Protein AF-A0AAF0C5S5-F1 (afdb_monomer_lite)

Sequence (168 aa):
MVELYQLGQDAYRIVWRSKMTGASTTFISMAKDKYQVIRQWAQNKRLPDINIEFEQRKVAFSHFLRNVDIVKVAHDLLRKAREFCTGLFAEQENLPDIKAPDFRFGRLQSAIGRKVNIYSKISKDHLIARGYLLQLVGSQVQVHITERLDLQNPKKIQKFPTNSVFLV

Secondary structure (DSSP, 8-state):
-EEEEE-SSS-EEEEEE-TTT--EEEEEEEETTEEEEEEE--TT-----EEEEES-HHHHHHHHHHTS---S--HHHHHHHHHHHHHHHHHHTTPPP--S------TTGGGTTSEEEEE-SS-TT-EEEEEEEEEEETTEEEEEEEEESS-----SEEEEEGGGEEE-

Organism: NCBI:txid485447

Radius of gyration: 16.75 Å; chains: 1; bounding box: 42×31×49 Å

Structure (mmCIF, N/CA/C/O backbone):
data_AF-A0AAF0C5S5-F1
#
_entry.id   AF-A0AAF0C5S5-F1
#
loop_
_atom_site.group_PDB
_atom_site.id
_atom_site.type_symbol
_atom_site.label_atom_id
_atom_site.label_alt_id
_atom_site.label_comp_id
_atom_site.label_asym_id
_atom_site.label_entity_id
_atom_site.label_seq_id
_atom_site.pdbx_PDB_ins_code
_atom_site.Cartn_x
_atom_site.Cartn_y
_atom_site.Cartn_z
_atom_site.occupancy
_atom_site.B_iso_or_equiv
_atom_site.auth_seq_id
_atom_site.auth_comp_id
_atom_site.auth_asym_id
_atom_site.auth_atom_id
_atom_site.pdbx_PDB_model_num
ATOM 1 N N . MET A 1 1 ? -11.518 -8.400 2.379 1.00 84.06 1 MET A N 1
ATOM 2 C CA . MET A 1 1 ? -12.125 -8.683 3.695 1.00 84.06 1 MET A CA 1
ATOM 3 C C . MET A 1 1 ? -11.421 -7.796 4.693 1.00 84.06 1 MET A C 1
ATOM 5 O O . MET A 1 1 ? -10.201 -7.710 4.606 1.00 84.06 1 MET A O 1
ATOM 9 N N . VAL A 1 2 ? -12.183 -7.082 5.517 1.00 88.00 2 VAL A N 1
ATOM 10 C CA . VAL A 1 2 ? -11.654 -6.160 6.527 1.00 88.00 2 VAL A CA 1
ATOM 11 C C . VAL A 1 2 ? -12.023 -6.724 7.891 1.00 88.00 2 VAL A C 1
ATOM 13 O O . VAL A 1 2 ? -13.185 -7.055 8.102 1.00 88.00 2 VAL A O 1
ATOM 16 N N . GLU A 1 3 ? -11.040 -6.869 8.770 1.00 91.69 3 GLU A N 1
ATOM 17 C CA . GLU A 1 3 ? -11.186 -7.469 10.100 1.00 91.69 3 GLU A CA 1
ATOM 18 C C . GLU A 1 3 ? -10.574 -6.527 11.144 1.00 91.69 3 GLU A C 1
ATOM 20 O O . GLU A 1 3 ? -9.492 -5.979 10.916 1.00 91.69 3 GLU A O 1
ATOM 25 N N . LEU A 1 4 ? -11.252 -6.340 12.277 1.00 93.19 4 LEU A N 1
ATOM 26 C CA . LEU A 1 4 ? -10.744 -5.609 13.440 1.00 93.19 4 LEU A CA 1
ATOM 27 C C . LEU A 1 4 ? -10.336 -6.615 14.516 1.00 93.19 4 LEU A C 1
ATOM 29 O O . LEU A 1 4 ? -11.085 -7.542 14.816 1.00 93.19 4 LEU A O 1
ATOM 33 N N . TYR A 1 5 ? -9.173 -6.404 15.121 1.00 93.38 5 TYR A N 1
ATOM 34 C CA . TYR A 1 5 ? -8.722 -7.159 16.283 1.00 93.38 5 TYR A CA 1
ATOM 35 C C . TYR A 1 5 ? -8.389 -6.192 17.410 1.00 93.38 5 TYR A C 1
ATOM 37 O O . TYR A 1 5 ? -7.561 -5.298 17.221 1.00 93.38 5 TYR A O 1
ATOM 45 N N . GLN A 1 6 ? -8.992 -6.414 18.574 1.00 90.38 6 GLN A N 1
ATOM 46 C CA . GLN A 1 6 ? -8.610 -5.744 19.811 1.00 90.38 6 GLN A CA 1
ATOM 47 C C . GLN A 1 6 ? -7.419 -6.467 20.433 1.00 90.38 6 GLN A C 1
ATOM 49 O O . GLN A 1 6 ? -7.446 -7.688 20.587 1.00 90.38 6 GLN A O 1
ATOM 54 N N . LEU A 1 7 ? -6.361 -5.720 20.738 1.00 87.19 7 LEU A N 1
ATOM 55 C CA . LEU A 1 7 ? -5.117 -6.227 21.331 1.00 87.19 7 LEU A CA 1
ATOM 56 C C . LEU A 1 7 ? -4.938 -5.751 22.780 1.00 87.19 7 LEU A C 1
ATOM 58 O O . LEU A 1 7 ? -4.145 -6.321 23.522 1.00 87.19 7 LEU A O 1
ATOM 62 N N . GLY A 1 8 ? -5.677 -4.719 23.178 1.00 82.94 8 GLY A N 1
ATOM 63 C CA . GLY A 1 8 ? -5.691 -4.125 24.506 1.00 82.94 8 GLY A CA 1
ATOM 64 C C . GLY A 1 8 ? -6.660 -2.945 24.527 1.00 82.94 8 GLY A C 1
ATOM 65 O O . GLY A 1 8 ? -7.373 -2.717 23.557 1.00 82.94 8 GLY A O 1
ATOM 66 N N . GLN A 1 9 ? -6.674 -2.185 25.619 1.00 79.00 9 GLN A N 1
ATOM 67 C CA . GLN A 1 9 ? -7.611 -1.068 25.782 1.00 79.00 9 GLN A CA 1
ATOM 68 C C . GLN A 1 9 ? -7.366 0.074 24.778 1.00 79.00 9 GLN A C 1
ATOM 70 O O . GLN A 1 9 ? -8.321 0.630 24.252 1.00 79.00 9 GLN A O 1
ATOM 75 N N . ASP A 1 10 ? -6.096 0.345 24.452 1.00 80.00 10 ASP A N 1
ATOM 76 C CA . ASP A 1 10 ? -5.674 1.381 23.489 1.00 80.00 10 ASP A CA 1
ATOM 77 C C . ASP A 1 10 ? -4.926 0.798 22.274 1.00 80.00 10 ASP A C 1
ATOM 79 O O . ASP A 1 10 ? -4.312 1.523 21.483 1.00 80.00 10 ASP A O 1
ATOM 83 N N . ALA A 1 11 ? -4.936 -0.530 22.140 1.00 91.75 11 ALA A N 1
ATOM 84 C CA . ALA A 1 11 ? -4.190 -1.247 21.120 1.00 91.75 11 ALA A CA 1
ATOM 85 C C . ALA A 1 11 ? -5.134 -2.077 20.257 1.00 91.75 11 ALA A C 1
ATOM 87 O O . ALA A 1 11 ? -5.841 -2.959 20.743 1.00 91.75 11 ALA A O 1
ATOM 88 N N . TYR A 1 12 ? -5.102 -1.837 18.952 1.00 94.88 12 TYR A N 1
ATOM 89 C CA . TYR A 1 12 ? -5.944 -2.537 17.993 1.00 94.88 12 TYR A CA 1
ATOM 90 C C . TYR A 1 12 ? -5.227 -2.680 16.657 1.00 94.88 12 TYR A C 1
ATOM 92 O O . TYR A 1 12 ? -4.259 -1.978 16.353 1.00 94.88 12 TYR A O 1
ATOM 100 N N . ARG A 1 13 ? -5.720 -3.585 15.815 1.00 95.38 13 ARG A N 1
ATOM 101 C CA . ARG A 1 13 ? -5.291 -3.659 14.418 1.00 95.38 13 ARG A CA 1
ATOM 102 C C . ARG A 1 13 ? -6.462 -3.866 13.476 1.00 95.38 13 ARG A C 1
ATOM 104 O O . ARG A 1 13 ? -7.370 -4.642 13.761 1.00 95.38 13 ARG A O 1
ATOM 111 N N . ILE A 1 14 ? -6.389 -3.217 12.321 1.00 95.25 14 ILE A N 1
ATOM 112 C CA . ILE A 1 14 ? -7.314 -3.403 11.207 1.00 95.25 14 ILE A CA 1
ATOM 113 C C . ILE A 1 14 ? -6.561 -4.120 10.091 1.00 95.25 14 ILE A C 1
ATOM 115 O O . ILE A 1 14 ? -5.546 -3.630 9.596 1.00 95.25 14 ILE A O 1
ATOM 119 N N . VAL A 1 15 ? -7.055 -5.283 9.680 1.00 94.50 15 VAL A N 1
ATOM 120 C CA . VAL A 1 15 ? -6.451 -6.104 8.629 1.00 94.50 15 VAL A CA 1
ATOM 121 C C . VAL A 1 15 ? -7.318 -6.037 7.383 1.00 94.50 15 VAL A C 1
ATOM 123 O O . VAL A 1 15 ? -8.490 -6.401 7.410 1.00 94.50 15 VAL A O 1
ATOM 126 N N . TRP A 1 16 ? -6.730 -5.624 6.264 1.00 92.50 16 TRP A N 1
ATOM 127 C CA . TRP A 1 16 ? -7.344 -5.705 4.945 1.00 92.50 16 TRP A CA 1
ATOM 128 C C . TRP A 1 16 ? -6.696 -6.830 4.145 1.00 92.50 16 TRP A C 1
ATOM 130 O O . TRP A 1 16 ? -5.594 -6.684 3.612 1.00 92.50 16 TRP A O 1
ATOM 140 N N . ARG A 1 17 ? -7.405 -7.953 4.014 1.00 89.62 17 ARG A N 1
ATOM 141 C CA . ARG A 1 17 ? -6.953 -9.124 3.253 1.00 89.62 17 ARG A CA 1
ATOM 142 C C . ARG A 1 17 ? -7.632 -9.210 1.890 1.00 89.62 17 ARG A C 1
ATOM 144 O O . ARG A 1 17 ? -8.866 -9.164 1.780 1.00 89.62 17 ARG A O 1
ATOM 151 N N . SER A 1 18 ? -6.829 -9.392 0.847 1.00 83.94 18 SER A N 1
ATOM 152 C CA . SER A 1 18 ? -7.297 -9.729 -0.495 1.00 83.94 18 SER A CA 1
ATOM 153 C C . SER A 1 18 ? -7.508 -11.236 -0.593 1.00 83.94 18 SER A C 1
ATOM 155 O O . SER A 1 18 ? -6.553 -12.003 -0.517 1.00 83.94 18 SER A O 1
ATOM 157 N N . LYS A 1 19 ? -8.758 -11.683 -0.776 1.00 81.62 19 LYS A N 1
ATOM 158 C CA . LYS A 1 19 ? -9.053 -13.114 -0.986 1.00 81.62 19 LYS A 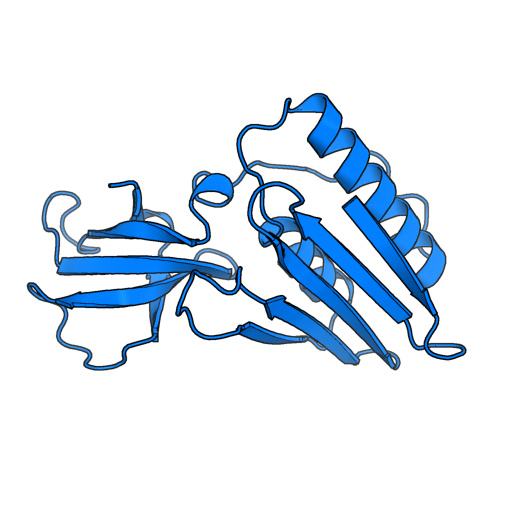CA 1
ATOM 159 C C . LYS A 1 19 ? -8.495 -13.634 -2.316 1.00 81.62 19 LYS A C 1
ATOM 161 O O . LYS A 1 19 ? -8.226 -14.819 -2.430 1.00 81.62 19 LYS A O 1
ATOM 166 N N . MET A 1 20 ? -8.321 -12.755 -3.307 1.00 78.62 20 MET A N 1
ATOM 167 C CA . MET A 1 20 ? -7.862 -13.143 -4.644 1.00 78.62 20 MET A CA 1
ATOM 168 C C . MET A 1 20 ? -6.347 -13.272 -4.738 1.00 78.62 20 MET A C 1
ATOM 170 O O . MET A 1 20 ? -5.855 -14.163 -5.418 1.00 78.62 20 MET A O 1
ATOM 174 N N . THR A 1 21 ? -5.602 -12.373 -4.090 1.00 79.62 21 THR A N 1
ATOM 175 C CA . THR A 1 21 ? -4.136 -12.427 -4.128 1.00 79.62 21 THR A CA 1
ATOM 176 C C . THR A 1 21 ? -3.557 -13.137 -2.916 1.00 79.62 21 THR A C 1
ATOM 178 O O . THR A 1 21 ? -2.440 -13.620 -3.001 1.00 79.62 21 THR A O 1
ATOM 181 N N . GLY A 1 22 ? -4.276 -13.210 -1.794 1.00 84.44 22 GLY A N 1
ATOM 182 C CA . GLY A 1 22 ? -3.739 -13.694 -0.521 1.00 84.44 22 GLY A CA 1
ATOM 183 C C . GLY A 1 22 ? -2.845 -12.677 0.196 1.00 84.44 22 GLY A C 1
ATOM 184 O O . GLY A 1 22 ? -2.382 -12.956 1.295 1.00 84.44 22 GLY A O 1
ATOM 185 N N . ALA A 1 23 ? -2.617 -11.495 -0.388 1.00 88.81 23 ALA A N 1
ATOM 186 C CA . ALA A 1 23 ? -1.884 -10.417 0.265 1.00 88.81 23 ALA A CA 1
ATOM 187 C C . ALA A 1 23 ? -2.743 -9.726 1.336 1.00 88.81 23 ALA A C 1
ATOM 189 O O . ALA A 1 23 ? -3.976 -9.657 1.229 1.00 88.81 23 ALA A O 1
ATOM 190 N N . SER A 1 24 ? -2.084 -9.150 2.338 1.00 92.00 24 SER A N 1
ATOM 191 C CA . SER A 1 24 ? -2.730 -8.329 3.360 1.00 92.00 24 SER A CA 1
ATOM 192 C C . SER A 1 24 ? -1.965 -7.045 3.630 1.00 92.00 24 SER A C 1
ATOM 194 O O . SER A 1 24 ? -0.736 -7.003 3.595 1.00 92.00 24 SER A O 1
ATOM 196 N N . THR A 1 25 ? -2.723 -6.000 3.934 1.00 93.88 25 THR A N 1
ATOM 197 C CA . THR A 1 25 ? -2.210 -4.770 4.529 1.00 93.88 25 THR A CA 1
ATOM 198 C C . THR A 1 25 ? -2.843 -4.648 5.908 1.00 93.88 25 THR A C 1
ATOM 200 O O . THR A 1 25 ? -4.047 -4.858 6.045 1.00 93.88 25 THR A O 1
ATOM 203 N N . THR A 1 26 ? -2.053 -4.321 6.921 1.00 95.69 26 THR A N 1
ATOM 204 C CA . THR A 1 26 ? -2.479 -4.239 8.317 1.00 95.69 26 THR A CA 1
ATOM 205 C C . THR A 1 26 ? -2.123 -2.868 8.860 1.00 95.69 26 THR A C 1
ATOM 207 O O . THR A 1 26 ? -0.976 -2.447 8.756 1.00 95.69 26 THR A O 1
ATOM 210 N N . PHE A 1 27 ? -3.102 -2.186 9.437 1.00 96.50 27 PHE A N 1
ATOM 211 C CA . PHE A 1 27 ? -2.910 -1.008 10.270 1.00 96.50 27 PHE A CA 1
ATOM 212 C C . PHE A 1 27 ? -2.890 -1.450 11.732 1.00 96.50 27 PHE A C 1
ATOM 214 O O . PHE A 1 27 ? -3.735 -2.249 12.128 1.00 96.50 27 PHE A O 1
ATOM 221 N N . ILE A 1 28 ? -1.956 -0.941 12.525 1.00 96.06 28 ILE A N 1
ATOM 222 C CA . ILE A 1 28 ? -1.805 -1.264 13.943 1.00 96.06 28 ILE A CA 1
ATOM 223 C C . ILE A 1 28 ? -1.698 0.045 14.721 1.00 96.06 28 ILE A C 1
ATOM 225 O O . ILE A 1 28 ? -0.872 0.890 14.382 1.00 96.06 28 ILE A O 1
ATOM 229 N N . SER A 1 29 ? -2.509 0.188 15.764 1.00 95.00 29 SER A N 1
ATOM 230 C CA . SER A 1 29 ? -2.285 1.131 16.857 1.00 95.00 29 SER A CA 1
ATOM 231 C C . SER A 1 29 ? -1.706 0.338 18.022 1.00 95.00 29 SER A C 1
ATOM 233 O O . SER A 1 29 ? -2.363 -0.570 18.530 1.00 95.00 29 SER A O 1
ATOM 235 N N . MET A 1 30 ? -0.460 0.620 18.399 1.00 89.38 30 MET A N 1
ATOM 236 C CA . MET A 1 30 ? 0.190 -0.032 19.547 1.00 89.38 30 MET A CA 1
ATOM 237 C C . MET A 1 30 ? -0.041 0.755 20.838 1.00 89.38 30 MET A C 1
ATOM 239 O O . MET A 1 30 ? -0.111 0.181 21.919 1.00 89.38 30 MET A O 1
ATOM 243 N N . ALA A 1 31 ? -0.107 2.076 20.704 1.00 87.00 31 ALA A N 1
ATOM 244 C CA . ALA A 1 31 ? -0.414 3.046 21.739 1.00 87.00 31 ALA A CA 1
ATOM 245 C C . ALA A 1 31 ? -0.752 4.374 21.047 1.00 87.00 31 ALA A C 1
ATOM 247 O O . ALA A 1 31 ? -0.570 4.520 19.832 1.00 87.00 31 ALA A O 1
ATOM 248 N N . LYS A 1 32 ? -1.158 5.374 21.831 1.00 82.75 32 LYS A N 1
ATOM 249 C CA . LYS A 1 32 ? -1.295 6.745 21.337 1.00 82.75 32 LYS A CA 1
ATOM 250 C C . LYS A 1 32 ? 0.001 7.204 20.653 1.00 82.75 32 LYS A C 1
ATOM 252 O O . LYS A 1 32 ? 1.093 6.993 21.177 1.00 82.75 32 LYS A O 1
ATOM 257 N N . ASP A 1 33 ? -0.147 7.795 19.471 1.00 87.81 33 ASP A N 1
ATOM 258 C CA . ASP A 1 33 ? 0.949 8.299 18.632 1.00 87.81 33 ASP A CA 1
ATOM 259 C C . ASP A 1 33 ? 1.977 7.230 18.199 1.00 87.81 33 ASP A C 1
ATOM 261 O O . ASP A 1 33 ? 3.089 7.550 17.784 1.00 87.81 33 ASP A O 1
ATOM 265 N N . LYS A 1 34 ? 1.611 5.940 18.257 1.00 94.06 34 LYS A N 1
ATOM 266 C CA . LYS A 1 34 ? 2.431 4.818 17.777 1.00 94.06 34 LYS A CA 1
ATOM 267 C C . LYS A 1 34 ? 1.629 3.936 16.835 1.00 94.06 34 LYS A C 1
ATOM 269 O O . LYS A 1 34 ? 1.002 2.954 17.244 1.00 94.06 34 LYS A O 1
ATOM 274 N N . TYR A 1 35 ? 1.695 4.286 15.557 1.00 95.62 35 TYR A N 1
ATOM 275 C CA . TYR A 1 35 ? 0.973 3.608 14.493 1.00 95.62 35 TYR A CA 1
ATOM 276 C C . TYR A 1 35 ? 1.927 2.894 13.548 1.00 95.62 35 TYR A C 1
ATOM 278 O O . TYR A 1 35 ? 3.007 3.388 13.236 1.00 95.62 35 TYR A O 1
ATOM 286 N N . GLN A 1 36 ? 1.507 1.743 13.042 1.00 95.88 36 GLN A N 1
ATOM 287 C CA . GLN A 1 36 ? 2.300 0.943 12.121 1.00 95.88 36 GLN A CA 1
ATOM 288 C C . GLN A 1 36 ? 1.433 0.455 10.966 1.00 95.88 36 GLN A C 1
ATOM 290 O O . GLN A 1 36 ? 0.285 0.050 11.156 1.00 95.88 36 GLN A O 1
ATOM 295 N N . VAL A 1 37 ? 1.983 0.487 9.754 1.00 95.88 37 VAL A N 1
ATOM 296 C CA . VAL A 1 37 ? 1.371 -0.131 8.580 1.00 95.88 37 VAL A CA 1
ATOM 297 C C . VAL A 1 37 ? 2.302 -1.202 8.046 1.00 95.88 37 VAL A C 1
ATOM 299 O O . VAL A 1 37 ? 3.417 -0.918 7.606 1.00 95.88 37 VAL A O 1
ATOM 302 N N . ILE A 1 38 ? 1.811 -2.436 8.063 1.00 95.12 38 ILE A N 1
ATOM 303 C CA . ILE A 1 38 ? 2.520 -3.605 7.558 1.00 95.12 38 ILE A CA 1
ATOM 304 C C . ILE A 1 38 ? 1.843 -4.072 6.277 1.00 95.12 38 ILE A C 1
ATOM 306 O O . ILE A 1 38 ? 0.617 -4.159 6.210 1.00 95.12 38 ILE A O 1
ATOM 310 N N . ARG A 1 39 ? 2.627 -4.431 5.263 1.00 92.94 39 ARG A N 1
ATOM 311 C CA . ARG A 1 39 ? 2.141 -5.218 4.129 1.00 92.94 39 ARG A CA 1
ATOM 312 C C . ARG A 1 39 ? 2.883 -6.539 4.056 1.00 92.94 39 ARG A C 1
ATOM 314 O O . ARG A 1 39 ? 4.110 -6.565 4.029 1.00 92.94 39 ARG A O 1
ATOM 321 N N . GLN A 1 40 ? 2.086 -7.591 3.919 1.00 92.25 40 GLN A N 1
ATOM 322 C CA . GLN A 1 40 ? 2.522 -8.952 3.664 1.00 92.25 40 GLN A CA 1
ATOM 323 C C . GLN A 1 40 ? 2.048 -9.367 2.277 1.00 92.25 40 GLN A C 1
ATOM 325 O O . GLN A 1 40 ? 0.873 -9.212 1.917 1.00 92.25 40 GLN A O 1
ATOM 330 N N . TRP A 1 41 ? 2.979 -9.866 1.476 1.00 90.62 41 TRP A N 1
ATOM 331 C CA . TRP A 1 41 ? 2.671 -10.343 0.138 1.00 90.62 41 TRP A CA 1
ATOM 332 C C . TRP A 1 41 ? 2.084 -11.751 0.173 1.00 90.62 41 TRP A C 1
ATOM 334 O O . TRP A 1 41 ? 2.229 -12.501 1.134 1.00 90.62 41 TRP A O 1
ATOM 344 N N . ALA A 1 42 ? 1.424 -12.116 -0.921 1.00 86.00 42 ALA A N 1
ATOM 345 C CA . ALA A 1 42 ? 1.066 -13.499 -1.185 1.00 86.00 42 ALA A CA 1
ATOM 346 C C . ALA A 1 42 ? 2.316 -14.391 -1.130 1.00 86.00 42 ALA A C 1
ATOM 348 O O . ALA A 1 42 ? 3.352 -13.995 -1.661 1.00 86.00 42 ALA A O 1
ATOM 349 N N . GLN A 1 43 ? 2.220 -15.604 -0.577 1.00 78.50 43 GLN A N 1
ATOM 350 C CA . GLN A 1 43 ? 3.374 -16.507 -0.414 1.00 78.50 43 GLN A CA 1
ATOM 351 C C . GLN A 1 43 ? 4.120 -16.801 -1.729 1.00 78.50 43 GLN A C 1
ATOM 353 O O . GLN A 1 43 ? 5.329 -17.020 -1.737 1.00 78.50 43 GLN A O 1
ATOM 358 N N . ASN A 1 44 ? 3.414 -16.775 -2.862 1.00 81.50 44 ASN A N 1
ATOM 359 C CA . ASN A 1 44 ? 4.007 -16.977 -4.184 1.00 81.50 44 ASN A CA 1
ATOM 360 C C . ASN A 1 44 ? 4.761 -15.744 -4.722 1.00 81.50 44 ASN A C 1
ATOM 362 O O . ASN A 1 44 ? 5.570 -15.871 -5.643 1.00 81.50 44 ASN A O 1
ATOM 366 N N . LYS A 1 45 ? 4.532 -14.550 -4.164 1.00 77.38 45 LYS A N 1
ATOM 367 C CA . LYS A 1 45 ? 5.265 -13.329 -4.497 1.00 77.38 45 LYS A CA 1
ATOM 368 C C . LYS A 1 45 ? 6.445 -13.186 -3.543 1.00 77.38 45 LYS A C 1
ATOM 370 O O . LYS A 1 45 ? 6.294 -12.725 -2.421 1.00 77.38 45 LYS A O 1
ATOM 375 N N . ARG A 1 46 ? 7.646 -13.521 -4.024 1.00 83.25 46 ARG A N 1
ATOM 376 C CA . ARG A 1 46 ? 8.928 -13.311 -3.323 1.00 83.25 46 ARG A CA 1
ATOM 377 C C . ARG A 1 46 ? 9.321 -11.823 -3.286 1.00 83.25 46 ARG A C 1
ATOM 379 O O . ARG A 1 46 ? 10.356 -11.434 -3.822 1.00 83.25 46 ARG A O 1
ATOM 386 N N . LEU A 1 47 ? 8.452 -10.979 -2.735 1.00 88.50 47 LEU A N 1
ATOM 387 C CA . LEU A 1 47 ? 8.669 -9.544 -2.562 1.00 88.50 47 LEU A CA 1
ATOM 388 C C . LEU A 1 47 ? 8.980 -9.240 -1.091 1.00 88.50 47 LEU A C 1
ATOM 390 O O . LEU A 1 47 ? 8.490 -9.946 -0.215 1.00 88.50 47 LEU A O 1
ATOM 394 N N . PRO A 1 48 ? 9.790 -8.206 -0.809 1.00 89.25 48 PRO A N 1
ATOM 395 C CA . PRO A 1 48 ? 10.114 -7.832 0.561 1.00 89.25 48 PRO A CA 1
ATOM 396 C C . PRO A 1 48 ? 8.878 -7.290 1.276 1.00 89.25 48 PRO A C 1
ATOM 398 O O . PRO A 1 48 ? 8.154 -6.456 0.718 1.00 89.25 48 PRO A O 1
ATOM 401 N N . ASP A 1 49 ? 8.673 -7.732 2.513 1.00 87.25 49 ASP A N 1
ATOM 402 C CA . ASP A 1 49 ? 7.643 -7.173 3.381 1.00 87.25 49 ASP A CA 1
ATOM 403 C C . ASP A 1 49 ? 7.895 -5.688 3.632 1.00 87.25 49 ASP A C 1
ATOM 405 O O . ASP A 1 49 ? 9.025 -5.189 3.601 1.00 87.25 49 ASP A O 1
ATOM 409 N N . ILE A 1 50 ? 6.803 -4.968 3.854 1.00 91.88 50 ILE A N 1
ATOM 410 C CA . ILE A 1 50 ? 6.840 -3.540 4.134 1.00 91.88 50 ILE A CA 1
ATOM 411 C C . ILE A 1 50 ? 6.392 -3.350 5.565 1.00 91.88 50 ILE A C 1
ATOM 413 O O . ILE A 1 50 ? 5.323 -3.824 5.940 1.00 91.88 50 ILE A O 1
ATOM 417 N N . ASN A 1 51 ? 7.180 -2.603 6.323 1.00 94.00 51 ASN A N 1
ATOM 418 C CA . ASN A 1 51 ? 6.813 -2.130 7.640 1.00 94.00 51 ASN A CA 1
ATOM 419 C C . ASN A 1 51 ? 7.171 -0.643 7.737 1.00 94.00 51 ASN A C 1
ATOM 421 O O . ASN A 1 51 ? 8.317 -0.271 7.475 1.00 94.00 51 ASN A O 1
ATOM 425 N N . ILE A 1 52 ? 6.184 0.204 8.029 1.00 93.81 52 ILE A N 1
ATOM 426 C CA . ILE A 1 52 ? 6.373 1.643 8.220 1.00 93.81 52 ILE A CA 1
ATOM 427 C C . ILE A 1 52 ? 5.672 2.077 9.495 1.00 93.81 52 ILE A C 1
ATOM 429 O O . ILE A 1 52 ? 4.505 1.755 9.713 1.00 93.81 52 ILE A O 1
ATOM 433 N N . GLU A 1 53 ? 6.378 2.876 10.280 1.00 95.56 53 GLU A N 1
ATOM 434 C CA . GLU A 1 53 ? 5.881 3.487 11.503 1.00 95.56 53 GLU A CA 1
ATOM 435 C C . GLU A 1 53 ? 5.491 4.948 11.268 1.00 95.56 53 GLU A C 1
ATOM 437 O O . GLU A 1 53 ? 6.039 5.641 10.406 1.00 95.56 53 GLU A O 1
ATOM 442 N N . PHE A 1 54 ? 4.507 5.401 12.034 1.00 94.81 54 PHE A N 1
ATOM 443 C CA . PHE A 1 54 ? 3.925 6.727 11.956 1.00 94.81 54 PHE A CA 1
ATOM 444 C C . PHE A 1 54 ? 3.578 7.217 13.358 1.00 94.81 54 PHE A C 1
ATOM 446 O O . PHE A 1 54 ? 3.002 6.484 14.159 1.00 94.81 54 PHE A O 1
ATOM 453 N N . GLU A 1 55 ? 3.823 8.498 13.600 1.00 93.56 55 GLU A N 1
ATOM 454 C CA . GLU A 1 55 ? 3.413 9.162 14.841 1.00 93.56 55 GLU A CA 1
ATOM 455 C C . GLU A 1 55 ? 1.978 9.702 14.748 1.00 93.56 55 GLU A C 1
ATOM 457 O O . GLU A 1 55 ? 1.272 9.825 15.739 1.00 93.56 55 GLU A O 1
ATOM 462 N N . GLN A 1 56 ? 1.498 9.996 13.534 1.00 92.06 56 GLN A N 1
ATOM 463 C CA . GLN A 1 56 ? 0.188 10.614 13.323 1.00 92.06 56 GLN A CA 1
ATOM 464 C C . GLN A 1 56 ? -0.839 9.624 12.772 1.00 92.06 56 GLN A C 1
ATOM 466 O O . GLN A 1 56 ? -0.735 9.177 11.624 1.00 92.06 56 GLN A O 1
ATOM 471 N N . ARG A 1 57 ? -1.917 9.398 13.533 1.00 91.25 57 ARG A N 1
ATOM 472 C CA . ARG A 1 57 ? -3.014 8.476 13.178 1.00 91.25 57 ARG A CA 1
ATOM 473 C C . ARG A 1 57 ? -3.600 8.687 11.787 1.00 91.25 57 ARG A C 1
ATOM 475 O O . ARG A 1 57 ? -3.757 7.743 11.021 1.00 91.25 57 ARG A O 1
ATOM 482 N N . LYS A 1 58 ? -3.882 9.942 11.418 1.00 89.88 58 LYS A N 1
ATOM 483 C CA . LYS A 1 58 ? -4.504 10.278 10.125 1.00 89.88 58 LYS A CA 1
ATOM 484 C C . LYS A 1 58 ? -3.569 9.978 8.955 1.00 89.88 58 LYS A C 1
ATOM 486 O O . LYS A 1 58 ? -4.017 9.500 7.915 1.00 89.88 58 LYS A O 1
ATOM 491 N N . VAL A 1 59 ? -2.274 10.241 9.129 1.00 90.81 59 VAL A N 1
ATOM 492 C CA . VAL A 1 59 ? -1.253 9.973 8.108 1.00 90.81 59 VAL A CA 1
ATOM 493 C C . VAL A 1 59 ? -1.077 8.467 7.935 1.00 90.81 59 VAL A C 1
ATOM 495 O O . VAL A 1 59 ? -1.108 7.982 6.804 1.00 90.81 59 VAL A O 1
ATOM 498 N N . ALA A 1 60 ? -0.980 7.733 9.044 1.00 93.44 60 ALA A N 1
ATOM 499 C CA . ALA A 1 60 ? -0.877 6.279 9.064 1.00 93.44 60 ALA A CA 1
ATOM 500 C C . ALA A 1 60 ? -2.086 5.611 8.391 1.00 93.44 60 ALA A C 1
ATOM 502 O O . ALA A 1 60 ? -1.931 4.790 7.486 1.00 93.44 60 ALA A O 1
ATOM 503 N N . PHE A 1 61 ? -3.300 6.020 8.766 1.00 92.25 61 PHE A N 1
ATOM 504 C CA . PHE A 1 61 ? -4.532 5.454 8.225 1.00 92.25 61 PHE A CA 1
ATOM 505 C C . PHE A 1 61 ? -4.731 5.798 6.740 1.00 92.25 61 PHE A C 1
ATOM 507 O O . PHE A 1 61 ? -5.100 4.941 5.935 1.00 92.25 61 PHE A O 1
ATOM 514 N N . SER A 1 62 ? -4.395 7.025 6.330 1.00 90.00 62 SER A N 1
ATOM 515 C CA . SER A 1 62 ? -4.385 7.410 4.913 1.00 90.00 62 SER A CA 1
ATOM 516 C C . SER A 1 62 ? -3.371 6.588 4.114 1.00 90.00 62 SER A C 1
ATOM 518 O O . SER A 1 62 ? -3.683 6.085 3.031 1.00 90.00 62 SER A O 1
ATOM 520 N N . HIS A 1 63 ? -2.167 6.383 4.656 1.00 91.69 63 HIS A N 1
ATOM 521 C CA . HIS A 1 63 ? -1.162 5.525 4.038 1.00 91.69 63 HIS A CA 1
ATOM 522 C C . HIS A 1 63 ? -1.668 4.085 3.888 1.00 91.69 63 HIS A C 1
ATOM 524 O O . HIS A 1 63 ? -1.547 3.516 2.802 1.00 91.69 63 HIS A O 1
ATOM 530 N N . PHE A 1 64 ? -2.283 3.530 4.933 1.00 93.25 64 PHE A N 1
ATOM 531 C CA . PHE A 1 64 ? -2.922 2.219 4.910 1.00 93.25 64 PHE A CA 1
ATOM 532 C C . PHE A 1 64 ? -3.962 2.115 3.784 1.00 93.25 64 PHE A C 1
ATOM 534 O O . PHE A 1 64 ? -3.811 1.268 2.906 1.00 93.25 64 PHE A O 1
ATOM 541 N N . LEU A 1 65 ? -4.943 3.025 3.714 1.00 90.06 65 LEU A N 1
ATOM 542 C CA . LEU A 1 65 ? -6.000 3.003 2.689 1.00 90.06 65 LEU A CA 1
ATOM 543 C C . LEU A 1 65 ? -5.477 3.179 1.255 1.00 90.06 65 LEU A C 1
ATOM 545 O O . LEU A 1 65 ? -6.046 2.631 0.307 1.00 90.06 65 LEU A O 1
ATOM 549 N N . ARG A 1 66 ? -4.389 3.931 1.061 1.00 88.44 66 ARG A N 1
ATOM 550 C CA . ARG A 1 66 ? -3.729 4.081 -0.253 1.00 88.44 66 ARG A CA 1
ATOM 551 C C . ARG A 1 66 ? -2.912 2.852 -0.640 1.00 88.44 66 ARG A C 1
ATOM 553 O O . ARG A 1 66 ? -2.612 2.666 -1.816 1.00 88.44 66 ARG A O 1
ATOM 560 N N . ASN A 1 67 ? -2.597 2.004 0.330 1.00 89.62 67 ASN A N 1
ATOM 561 C CA . ASN A 1 67 ? -1.825 0.786 0.172 1.00 89.62 67 ASN A CA 1
ATOM 562 C C . ASN A 1 67 ? -2.632 -0.461 0.523 1.00 89.62 67 ASN A C 1
ATOM 564 O O . ASN A 1 67 ? -2.041 -1.470 0.877 1.00 89.62 67 ASN A O 1
ATOM 568 N N . VAL A 1 68 ? -3.957 -0.461 0.390 1.00 87.31 68 VAL A N 1
ATOM 569 C CA . VAL A 1 68 ? -4.715 -1.720 0.324 1.00 87.31 68 VAL A CA 1
ATOM 570 C C . VAL A 1 68 ? -4.712 -2.251 -1.104 1.00 87.31 68 VAL A C 1
ATOM 572 O O . VAL A 1 68 ? -4.650 -1.477 -2.063 1.00 87.31 68 VAL A O 1
ATOM 575 N N . ASP A 1 69 ? -4.732 -3.574 -1.237 1.00 74.69 69 ASP A N 1
ATOM 576 C CA . ASP A 1 69 ? -4.814 -4.234 -2.538 1.00 74.69 69 ASP A CA 1
ATOM 577 C C . ASP A 1 69 ? -6.209 -4.041 -3.155 1.00 74.69 69 ASP A C 1
ATOM 579 O O . ASP A 1 69 ? -7.232 -4.254 -2.498 1.00 74.69 69 ASP A O 1
ATOM 583 N N . ILE A 1 70 ? -6.240 -3.625 -4.422 1.00 69.94 70 ILE A N 1
ATOM 584 C CA . ILE A 1 70 ? -7.460 -3.376 -5.195 1.00 69.94 70 ILE A CA 1
ATOM 585 C C . ILE A 1 70 ? -7.293 -4.070 -6.536 1.00 69.94 70 ILE A C 1
ATOM 587 O O . ILE A 1 70 ? -6.790 -3.498 -7.505 1.00 69.94 70 ILE A O 1
ATOM 591 N N . VAL A 1 71 ? -7.721 -5.324 -6.600 1.00 66.19 71 VAL A N 1
ATOM 592 C CA . VAL A 1 71 ? -7.729 -6.086 -7.847 1.00 66.19 71 VAL A CA 1
ATOM 593 C C . VAL A 1 71 ? -9.161 -6.164 -8.348 1.00 66.19 71 VAL A C 1
ATOM 595 O O . VAL A 1 71 ? -9.988 -6.751 -7.670 1.00 66.19 71 VAL A O 1
ATOM 598 N N . LYS A 1 72 ? -9.443 -5.589 -9.525 1.00 63.81 72 LYS A N 1
ATOM 599 C CA . LYS A 1 72 ? -10.654 -5.837 -10.342 1.00 63.81 72 LYS A CA 1
ATOM 600 C C . LYS A 1 72 ? -11.977 -5.971 -9.551 1.00 63.81 72 LYS A C 1
ATOM 602 O O . LYS A 1 72 ? -12.774 -6.858 -9.836 1.00 63.81 72 LYS A O 1
ATOM 607 N N . VAL A 1 73 ? -12.212 -5.110 -8.560 1.00 68.19 73 VAL A N 1
ATOM 608 C CA . VAL A 1 73 ? -13.483 -5.052 -7.816 1.00 68.19 73 VAL A CA 1
ATOM 609 C C . VAL A 1 73 ? -14.295 -3.866 -8.330 1.00 68.19 73 VAL A C 1
ATOM 611 O O . VAL A 1 73 ? -13.720 -2.815 -8.614 1.00 68.19 73 VAL A O 1
ATOM 614 N N . ALA A 1 74 ? -15.619 -4.014 -8.429 1.00 77.25 74 ALA A N 1
ATOM 615 C CA . ALA A 1 74 ? -16.517 -2.903 -8.732 1.00 77.25 74 ALA A CA 1
ATOM 616 C C . ALA A 1 74 ? -16.282 -1.724 -7.768 1.00 77.25 74 ALA A C 1
ATOM 618 O O . ALA A 1 74 ? -16.133 -1.924 -6.557 1.00 77.25 74 ALA A O 1
ATOM 619 N N . HIS A 1 75 ? -16.268 -0.498 -8.300 1.00 77.00 75 HIS A N 1
ATOM 620 C CA . HIS A 1 75 ? -15.968 0.710 -7.526 1.00 77.00 75 HIS A CA 1
ATOM 621 C C . HIS A 1 75 ? -16.865 0.864 -6.288 1.00 77.00 75 HIS A C 1
ATOM 623 O O . HIS A 1 75 ? -16.362 1.220 -5.224 1.00 77.00 75 HIS A O 1
ATOM 629 N N . ASP A 1 76 ? -18.153 0.520 -6.386 1.00 80.88 76 ASP A N 1
ATOM 630 C CA . ASP A 1 76 ? -19.096 0.6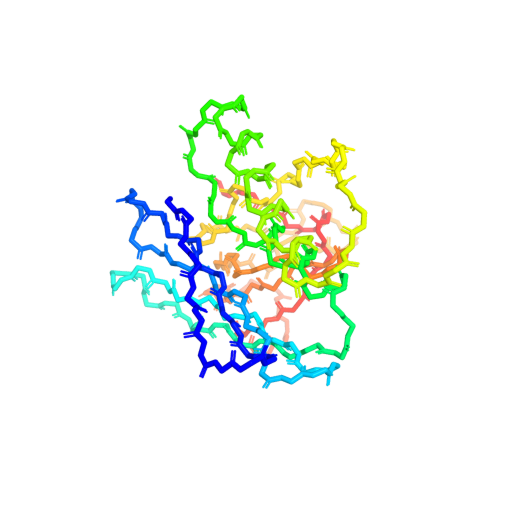09 -5.265 1.00 80.88 76 ASP A CA 1
ATOM 631 C C . ASP A 1 76 ? -18.763 -0.339 -4.111 1.00 80.88 76 ASP A C 1
ATOM 633 O O . ASP A 1 76 ? -18.846 0.049 -2.947 1.00 80.88 76 ASP A O 1
ATOM 637 N N . LEU A 1 77 ? -18.359 -1.576 -4.412 1.00 80.56 77 LEU A N 1
ATOM 638 C CA . LEU A 1 77 ? -17.967 -2.547 -3.387 1.00 80.56 77 LEU A CA 1
ATOM 639 C C . LEU A 1 77 ? -16.707 -2.091 -2.658 1.00 80.56 77 LEU A C 1
ATOM 641 O O . LEU A 1 77 ? -16.600 -2.231 -1.441 1.00 80.56 77 LEU A O 1
ATOM 645 N N . LEU A 1 78 ? -15.760 -1.516 -3.396 1.00 79.75 78 LEU A N 1
ATOM 646 C CA . LEU A 1 78 ? -14.569 -0.959 -2.786 1.00 79.75 78 LEU A CA 1
ATOM 647 C C . LEU A 1 78 ? -14.884 0.276 -1.938 1.00 79.75 78 LEU A C 1
ATOM 649 O O . LEU A 1 78 ? -14.332 0.396 -0.846 1.00 79.75 78 LEU A O 1
ATOM 653 N N . ARG A 1 79 ? -15.762 1.171 -2.410 1.00 81.75 79 ARG A N 1
ATOM 654 C CA . ARG A 1 79 ? -16.225 2.320 -1.623 1.00 81.75 79 ARG A CA 1
ATOM 655 C C . ARG A 1 79 ? -16.818 1.841 -0.299 1.00 81.75 79 ARG A C 1
ATOM 657 O O . ARG A 1 79 ? -16.313 2.241 0.743 1.00 81.75 79 ARG A O 1
ATOM 664 N N . LYS A 1 80 ? -17.760 0.891 -0.336 1.00 84.94 80 LYS A N 1
ATOM 665 C CA . LYS A 1 80 ? -18.367 0.289 0.866 1.00 84.94 80 LYS A CA 1
ATOM 666 C C . LYS A 1 80 ? -17.331 -0.327 1.807 1.00 84.94 80 LYS A C 1
ATOM 668 O O . LYS A 1 80 ? -17.388 -0.1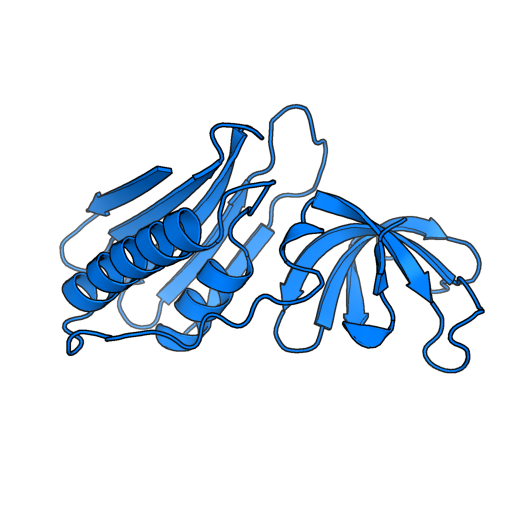16 3.012 1.00 84.94 80 LYS A O 1
ATOM 673 N N . ALA A 1 81 ? -16.354 -1.066 1.276 1.00 84.81 81 ALA A N 1
ATOM 674 C CA . ALA A 1 81 ? -15.298 -1.663 2.095 1.00 84.81 81 ALA A CA 1
ATOM 675 C C . ALA A 1 81 ? -14.415 -0.603 2.777 1.00 84.81 81 ALA A C 1
ATOM 677 O O . ALA A 1 81 ? -14.008 -0.782 3.924 1.00 84.81 81 ALA A O 1
ATOM 678 N N . ARG A 1 82 ? -14.122 0.507 2.088 1.00 85.94 82 ARG A N 1
ATOM 679 C CA . ARG A 1 82 ? -13.353 1.614 2.665 1.00 85.94 82 ARG A CA 1
ATOM 680 C C . ARG A 1 82 ? -14.164 2.427 3.666 1.00 85.94 82 ARG A C 1
ATOM 682 O O . ARG A 1 82 ? -13.595 2.829 4.673 1.00 85.94 82 ARG A O 1
ATOM 689 N N . GLU A 1 83 ? -15.447 2.657 3.411 1.00 87.75 83 GLU A N 1
ATOM 690 C CA . GLU A 1 83 ? -16.375 3.287 4.360 1.00 87.75 83 GLU A CA 1
ATOM 691 C C . GLU A 1 83 ? -16.452 2.463 5.641 1.00 87.75 83 GLU A C 1
ATOM 693 O O . GLU A 1 83 ? -16.157 2.984 6.710 1.00 87.75 83 GLU A O 1
ATOM 698 N N . PHE A 1 84 ? -16.703 1.156 5.523 1.00 88.75 84 PHE A N 1
ATOM 699 C CA . PHE A 1 84 ? -16.696 0.232 6.656 1.00 88.75 84 PHE A CA 1
ATOM 700 C C . PHE A 1 84 ? -15.376 0.293 7.436 1.00 88.75 84 PHE A C 1
ATOM 702 O O . PHE A 1 84 ? -15.366 0.480 8.647 1.00 88.75 84 PHE A O 1
ATOM 709 N N . CYS A 1 85 ? -14.244 0.210 6.733 1.00 89.81 85 CYS A N 1
ATOM 710 C CA . CYS A 1 85 ? -12.927 0.291 7.356 1.00 89.81 85 CYS A CA 1
ATOM 711 C C . CYS A 1 85 ? -12.668 1.639 8.051 1.00 89.81 85 CYS A C 1
ATOM 713 O O . CYS A 1 85 ? -11.983 1.689 9.070 1.00 89.81 85 CYS A O 1
ATOM 715 N N . THR A 1 86 ? -13.176 2.729 7.478 1.00 90.12 86 THR A N 1
ATOM 716 C CA . THR A 1 86 ? -13.041 4.080 8.031 1.00 90.12 86 THR A CA 1
ATOM 717 C C . THR A 1 86 ? -13.924 4.256 9.260 1.00 90.12 86 THR A C 1
ATOM 719 O O . THR A 1 86 ? -13.474 4.873 10.218 1.00 90.12 86 THR A O 1
ATOM 722 N N . GLY A 1 87 ? -15.125 3.672 9.264 1.00 89.56 87 GLY A N 1
ATOM 723 C CA . GLY A 1 87 ? -16.002 3.616 10.433 1.00 89.56 87 GLY A CA 1
ATOM 724 C C . GLY A 1 87 ? -15.333 2.901 11.603 1.00 89.56 87 GLY A C 1
ATOM 725 O O . GLY A 1 87 ? -15.250 3.471 12.684 1.00 89.56 87 GLY A O 1
ATOM 726 N N . LEU A 1 88 ? -14.739 1.724 11.357 1.00 90.06 88 LEU A N 1
ATOM 727 C CA . LEU A 1 88 ? -13.975 0.999 12.381 1.00 90.06 88 LEU A CA 1
ATOM 728 C C . LEU A 1 88 ? -12.851 1.863 12.968 1.00 90.06 88 LEU A C 1
ATOM 730 O O . LEU A 1 88 ? -12.698 1.939 14.179 1.00 90.06 88 LEU A O 1
ATOM 734 N N . PHE A 1 89 ? -12.072 2.537 12.120 1.00 90.88 89 PHE A N 1
ATOM 735 C CA . PHE A 1 89 ? -11.018 3.441 12.584 1.00 90.88 89 PHE A CA 1
ATOM 736 C C . PHE A 1 89 ? -11.575 4.623 13.387 1.00 90.88 89 PHE A C 1
ATOM 738 O O . PHE A 1 89 ? -11.034 4.949 14.437 1.00 90.88 89 PHE A O 1
ATOM 745 N N . ALA A 1 90 ? -12.645 5.263 12.911 1.00 90.31 90 ALA A N 1
ATOM 746 C CA . ALA A 1 90 ? -13.236 6.414 13.581 1.00 90.31 90 ALA A CA 1
ATOM 747 C C . ALA A 1 90 ? -13.772 6.051 14.971 1.00 90.31 90 ALA A C 1
ATOM 749 O O . ALA A 1 90 ? -13.522 6.787 15.921 1.00 90.31 90 ALA A O 1
ATOM 750 N N . GLU A 1 91 ? -14.427 4.896 15.095 1.00 90.56 91 GLU A N 1
ATOM 751 C CA . GLU A 1 91 ? -14.915 4.365 16.367 1.00 90.56 91 GLU A CA 1
ATOM 752 C C . GLU A 1 91 ? -13.764 4.117 17.350 1.00 90.56 91 GLU A C 1
ATOM 754 O O . GLU A 1 91 ? -13.799 4.615 18.471 1.00 90.56 91 GLU A O 1
ATOM 759 N N . GLN A 1 92 ? -12.699 3.432 16.914 1.00 90.38 92 GLN A N 1
ATOM 760 C CA . GLN A 1 92 ? -11.541 3.154 17.777 1.00 90.38 92 GLN A CA 1
ATOM 761 C C . GLN A 1 92 ? -10.785 4.415 18.204 1.00 90.38 92 GLN A C 1
ATOM 763 O O . GLN A 1 92 ? -10.207 4.473 19.284 1.00 90.38 92 GLN A O 1
ATOM 768 N N . GLU A 1 93 ? -10.787 5.442 17.363 1.00 89.31 93 GLU A N 1
ATOM 769 C CA . GLU A 1 93 ? -10.064 6.689 17.604 1.00 89.31 93 GLU A CA 1
ATOM 770 C C . GLU A 1 93 ? -10.923 7.787 18.250 1.00 89.31 93 GLU A C 1
ATOM 772 O O . GLU A 1 93 ? -10.445 8.924 18.390 1.00 89.31 93 GLU A O 1
ATOM 777 N N . ASN A 1 94 ? -12.172 7.467 18.621 1.00 88.62 94 ASN A N 1
ATOM 778 C CA . ASN A 1 94 ? -13.184 8.403 19.120 1.00 88.62 94 ASN A CA 1
ATOM 779 C C . ASN A 1 94 ? -13.313 9.653 18.230 1.00 88.62 94 ASN A C 1
ATOM 781 O O . ASN A 1 94 ? -13.318 10.796 18.695 1.00 88.62 94 ASN A O 1
ATOM 785 N N . LEU A 1 95 ? -13.344 9.436 16.916 1.00 87.31 95 LEU A N 1
ATOM 786 C CA . LEU A 1 95 ? -13.497 10.479 15.910 1.00 87.31 95 LEU A CA 1
ATOM 787 C C . LEU A 1 95 ? -14.969 10.630 15.511 1.00 87.31 95 LEU A C 1
ATOM 789 O O . LEU A 1 95 ? -15.707 9.646 15.496 1.00 87.31 95 LEU A O 1
ATOM 793 N N . PRO A 1 96 ? -15.400 11.844 15.121 1.00 84.31 96 PRO A N 1
ATOM 794 C CA . PRO A 1 96 ? -16.699 12.013 14.491 1.00 84.31 96 PRO A CA 1
ATOM 795 C C . PRO A 1 96 ? -16.783 11.175 13.213 1.00 84.31 96 PRO A C 1
ATOM 797 O O . PRO A 1 96 ? -15.780 10.963 12.525 1.00 84.31 96 PRO A O 1
ATOM 800 N N . ASP A 1 97 ? -18.000 10.743 12.897 1.00 73.94 97 ASP A N 1
ATOM 801 C CA . ASP A 1 97 ? -18.285 9.882 11.757 1.00 73.94 97 ASP A CA 1
ATOM 802 C C . ASP A 1 97 ? -17.756 10.499 10.449 1.00 73.94 97 ASP A C 1
ATOM 804 O O . ASP A 1 97 ? -18.138 11.605 10.046 1.00 73.94 97 ASP A O 1
ATOM 808 N N . ILE A 1 98 ? -16.823 9.803 9.796 1.00 73.00 98 ILE A N 1
ATOM 809 C CA . ILE A 1 98 ? -16.129 10.307 8.608 1.00 73.00 98 ILE A CA 1
ATOM 810 C C . ILE A 1 98 ? -16.979 9.963 7.384 1.00 73.00 98 ILE A C 1
ATOM 812 O O . ILE A 1 98 ? -16.771 8.951 6.711 1.00 73.00 98 ILE A O 1
ATOM 816 N N . LYS A 1 99 ? -17.953 10.825 7.087 1.00 56.22 99 LYS A N 1
ATOM 817 C CA . LYS A 1 99 ? -18.823 10.669 5.917 1.00 56.22 99 LYS A CA 1
ATOM 818 C C . LYS A 1 99 ? -18.050 10.996 4.637 1.00 56.22 99 LYS A C 1
ATOM 820 O O . LYS A 1 99 ? -17.530 12.096 4.489 1.00 56.22 99 LYS A O 1
ATOM 825 N N . ALA A 1 100 ? -17.996 10.033 3.716 1.00 54.84 100 ALA A N 1
ATOM 826 C CA . ALA A 1 100 ? -17.402 10.154 2.381 1.00 54.84 100 ALA A CA 1
ATOM 827 C C . ALA A 1 100 ? -15.929 10.626 2.349 1.00 54.84 100 ALA A C 1
ATOM 829 O O . ALA A 1 100 ? -15.637 11.720 1.860 1.00 54.84 100 ALA A O 1
ATOM 830 N N . PRO A 1 101 ? -14.963 9.807 2.809 1.00 59.25 101 PRO A N 1
ATOM 831 C CA . PRO A 1 101 ? -13.553 10.114 2.588 1.00 59.25 101 PRO A CA 1
ATOM 832 C C . PRO A 1 101 ? -13.292 10.307 1.088 1.00 59.25 101 PRO A C 1
ATOM 834 O O . PRO A 1 101 ? -13.800 9.535 0.273 1.00 59.25 101 PRO A O 1
ATOM 837 N N . ASP A 1 102 ? -12.503 11.319 0.711 1.00 56.97 102 ASP A N 1
ATOM 838 C CA . ASP A 1 102 ? -12.122 11.556 -0.687 1.00 56.97 102 ASP A CA 1
ATOM 839 C C . ASP A 1 102 ? -11.279 10.372 -1.193 1.00 56.97 102 ASP A C 1
ATOM 841 O O . ASP A 1 102 ? -10.053 10.307 -1.060 1.00 56.97 102 ASP A O 1
ATOM 845 N N . PHE A 1 103 ? -11.968 9.369 -1.730 1.00 61.56 103 PHE A N 1
ATOM 846 C CA . PHE A 1 103 ? -11.389 8.126 -2.204 1.00 61.56 103 PHE A CA 1
ATOM 847 C C . PHE A 1 103 ? -10.862 8.293 -3.627 1.00 61.56 103 PHE A C 1
ATOM 849 O O . PHE A 1 103 ? -11.246 7.549 -4.530 1.00 61.56 103 PHE A O 1
ATOM 856 N N . ARG A 1 104 ? -9.940 9.236 -3.850 1.00 62.53 104 ARG A N 1
ATOM 857 C CA . ARG A 1 104 ? -9.271 9.320 -5.153 1.00 62.53 104 ARG A CA 1
ATOM 858 C C . ARG A 1 104 ? -8.477 8.050 -5.392 1.00 62.53 104 ARG A C 1
ATOM 860 O O . ARG A 1 104 ? -7.566 7.697 -4.639 1.00 62.53 104 ARG A O 1
ATOM 867 N N . PHE A 1 105 ? -8.819 7.367 -6.472 1.00 66.12 105 PHE A N 1
ATOM 868 C CA . PHE A 1 105 ? -8.049 6.245 -6.966 1.00 66.12 105 PHE A CA 1
ATOM 869 C C . PHE A 1 105 ? -6.728 6.767 -7.511 1.00 66.12 105 PHE A C 1
ATOM 871 O O . PHE A 1 105 ? -6.670 7.401 -8.562 1.00 66.12 105 PHE A O 1
ATOM 878 N N . GLY A 1 106 ? -5.642 6.506 -6.784 1.00 70.69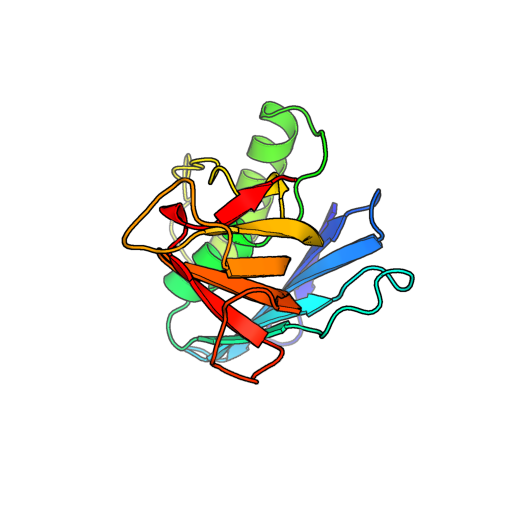 106 GLY A N 1
ATOM 879 C CA . GLY A 1 106 ? -4.316 6.725 -7.337 1.00 70.69 106 GLY A CA 1
ATOM 880 C C . GLY A 1 106 ? -4.130 5.800 -8.536 1.00 70.69 106 GLY A C 1
ATOM 881 O O . GLY A 1 106 ? -4.321 4.593 -8.403 1.00 70.69 106 GLY A O 1
ATOM 882 N N . ARG A 1 107 ? -3.707 6.344 -9.684 1.00 82.38 107 ARG A N 1
ATOM 883 C CA . ARG A 1 107 ? -3.418 5.589 -10.923 1.00 82.38 107 ARG A CA 1
ATOM 884 C C . ARG A 1 107 ? -2.611 4.305 -10.685 1.00 82.38 107 ARG A C 1
ATOM 886 O O . ARG A 1 107 ? -2.804 3.313 -11.372 1.00 82.38 107 ARG A O 1
ATOM 893 N N . LEU A 1 108 ? -1.704 4.333 -9.708 1.00 86.62 108 LEU A N 1
ATOM 894 C CA . LEU A 1 108 ? -0.798 3.233 -9.381 1.00 86.62 108 LEU A CA 1
ATOM 895 C C . LEU A 1 108 ? -1.279 2.346 -8.223 1.00 86.62 108 LEU A C 1
ATOM 897 O O . LEU A 1 108 ? -0.603 1.382 -7.883 1.00 86.62 108 LEU A O 1
ATOM 901 N N . GLN A 1 109 ? -2.432 2.618 -7.610 1.00 85.94 109 GLN A N 1
ATOM 902 C CA . GLN A 1 109 ? -2.903 1.818 -6.479 1.00 85.94 109 GLN A CA 1
ATOM 903 C C . GLN A 1 109 ? -3.241 0.380 -6.897 1.00 85.94 109 GLN A C 1
ATOM 905 O O . GLN A 1 109 ? -2.839 -0.568 -6.233 1.00 85.94 109 GLN A O 1
ATOM 910 N N . SER A 1 110 ? -3.888 0.203 -8.050 1.00 83.81 110 SER A N 1
ATOM 911 C CA . SER A 1 110 ? -4.139 -1.118 -8.649 1.00 83.81 110 SER A CA 1
ATOM 912 C C . SER A 1 110 ? -2.884 -1.755 -9.268 1.00 83.81 110 SER A C 1
ATOM 914 O O . SER A 1 110 ? -2.909 -2.911 -9.696 1.00 83.81 110 SER A O 1
ATOM 916 N N . ALA A 1 111 ? -1.780 -1.004 -9.348 1.00 87.75 111 ALA A N 1
ATOM 917 C CA . ALA A 1 111 ? -0.491 -1.479 -9.839 1.00 87.75 111 ALA A CA 1
ATOM 918 C C . ALA A 1 111 ? 0.375 -2.092 -8.730 1.00 87.75 111 ALA A C 1
ATOM 920 O O . ALA A 1 111 ? 1.441 -2.637 -9.012 1.00 87.75 111 ALA A O 1
ATOM 921 N N . ILE A 1 112 ? -0.046 -1.995 -7.469 1.00 90.12 112 ILE A N 1
ATOM 922 C CA . ILE A 1 112 ? 0.728 -2.507 -6.345 1.00 90.12 112 ILE A CA 1
ATOM 923 C C . ILE A 1 112 ? 0.947 -4.022 -6.491 1.00 90.12 112 ILE A C 1
ATOM 925 O O . ILE A 1 112 ? 0.050 -4.794 -6.820 1.00 90.12 112 ILE A O 1
ATOM 929 N N . GLY A 1 113 ? 2.185 -4.453 -6.269 1.00 89.62 113 GLY A N 1
ATOM 930 C CA . GLY A 1 113 ? 2.644 -5.822 -6.459 1.00 89.62 113 GLY A CA 1
ATOM 931 C C . GLY A 1 113 ? 2.766 -6.246 -7.924 1.00 89.62 113 GLY A C 1
ATOM 932 O O . GLY A 1 113 ? 2.971 -7.437 -8.172 1.00 89.62 113 GLY A O 1
ATOM 933 N N . ARG A 1 114 ? 2.604 -5.338 -8.895 1.00 90.94 114 ARG A N 1
ATOM 934 C CA . ARG A 1 114 ? 2.768 -5.609 -10.333 1.00 90.94 114 ARG A CA 1
ATOM 935 C C . ARG A 1 114 ? 4.082 -5.029 -10.849 1.00 90.94 114 ARG A C 1
ATOM 937 O O . ARG A 1 114 ? 4.673 -4.146 -10.225 1.00 90.94 114 ARG A O 1
ATOM 944 N N . LYS A 1 115 ? 4.528 -5.553 -11.995 1.00 94.19 115 LYS A N 1
ATOM 945 C CA . LYS A 1 115 ? 5.676 -5.012 -12.721 1.00 94.19 115 LYS A CA 1
ATOM 946 C C . LYS A 1 115 ? 5.365 -3.601 -13.215 1.00 94.19 115 LYS A C 1
ATOM 948 O O . LYS A 1 115 ? 4.259 -3.335 -13.687 1.00 94.19 115 LYS A O 1
ATOM 953 N N . VAL A 1 116 ? 6.356 -2.730 -13.107 1.00 95.56 116 VAL A N 1
ATOM 954 C CA . VAL A 1 116 ? 6.312 -1.344 -13.553 1.00 95.56 116 VAL A CA 1
ATOM 955 C C . VAL A 1 116 ? 7.612 -0.966 -14.255 1.00 95.56 116 VAL A C 1
ATOM 957 O O . VAL A 1 116 ? 8.697 -1.431 -13.892 1.00 95.56 116 VAL A O 1
ATOM 960 N N . ASN A 1 117 ? 7.473 -0.088 -15.237 1.00 96.62 117 ASN A N 1
ATOM 961 C CA . ASN A 1 117 ? 8.546 0.625 -15.904 1.00 96.62 117 ASN A CA 1
ATOM 962 C C . ASN A 1 117 ? 8.832 1.935 -15.163 1.00 96.62 117 ASN A C 1
ATOM 964 O O . ASN A 1 117 ? 7.907 2.624 -14.721 1.00 96.62 117 ASN A O 1
ATOM 968 N N . ILE A 1 118 ? 10.111 2.277 -15.035 1.00 96.56 118 ILE A N 1
ATOM 969 C CA . ILE A 1 118 ? 10.583 3.518 -14.425 1.00 96.56 118 ILE A CA 1
ATOM 970 C C . ILE A 1 118 ? 11.296 4.323 -15.504 1.00 96.56 118 ILE A C 1
ATOM 972 O O . ILE A 1 118 ? 12.285 3.858 -16.067 1.00 96.56 118 ILE A O 1
ATOM 976 N N . TYR A 1 119 ? 10.813 5.532 -15.753 1.00 95.69 119 TYR A N 1
ATOM 977 C CA . TYR A 1 119 ? 11.363 6.450 -16.741 1.00 95.69 119 TYR A CA 1
ATOM 978 C C . TYR A 1 119 ? 12.172 7.561 -16.074 1.00 95.69 119 TYR A C 1
ATOM 980 O O . TYR A 1 119 ? 11.984 7.877 -14.894 1.00 95.69 119 TYR A O 1
ATOM 988 N N . SER A 1 120 ? 13.088 8.152 -16.835 1.00 91.19 120 SER A N 1
ATOM 989 C CA . SER A 1 120 ? 13.851 9.318 -16.410 1.00 91.19 120 SER A CA 1
ATOM 990 C C . SER A 1 120 ? 12.921 10.485 -16.070 1.00 91.19 120 SER A C 1
ATOM 992 O O . SER A 1 120 ? 11.852 10.662 -16.650 1.00 91.19 120 SER A O 1
ATOM 994 N N . LYS A 1 121 ? 13.346 11.333 -15.129 1.00 85.00 121 LYS A N 1
ATOM 995 C CA . LYS A 1 121 ? 12.637 12.592 -14.848 1.00 85.00 121 LYS A CA 1
ATOM 996 C C . LYS A 1 121 ? 12.765 13.594 -15.999 1.00 85.00 121 LYS A C 1
ATOM 998 O O . LYS A 1 121 ? 11.920 14.472 -16.117 1.00 85.00 121 LYS A O 1
ATOM 1003 N N . ILE A 1 122 ? 13.833 13.474 -16.789 1.00 84.25 122 ILE A N 1
ATOM 1004 C CA . ILE A 1 122 ? 14.196 14.418 -17.853 1.00 84.25 122 ILE A CA 1
ATOM 1005 C C . ILE A 1 122 ? 13.469 14.060 -19.155 1.00 84.25 122 ILE A C 1
ATOM 1007 O O . ILE A 1 122 ? 13.009 14.946 -19.864 1.00 84.25 122 ILE A O 1
ATOM 1011 N N . SER A 1 123 ? 13.319 12.763 -19.444 1.00 83.69 123 SER A N 1
ATOM 1012 C CA . SER A 1 123 ? 12.626 12.267 -20.634 1.00 83.69 123 SER A CA 1
ATOM 1013 C C . SER A 1 123 ? 11.637 11.168 -20.265 1.00 83.69 123 SER A C 1
ATOM 1015 O O . SER A 1 123 ? 12.010 10.166 -19.652 1.00 83.69 123 SER A O 1
ATOM 1017 N N . LYS A 1 124 ? 10.380 11.351 -20.683 1.00 78.44 124 LYS A N 1
ATOM 1018 C CA . LYS A 1 124 ? 9.296 10.380 -20.481 1.00 78.44 124 LYS A CA 1
ATOM 1019 C C . LYS A 1 124 ? 9.456 9.114 -21.319 1.00 78.44 124 LYS A C 1
ATOM 1021 O O . LYS A 1 124 ? 8.824 8.121 -20.985 1.00 78.44 124 LYS A O 1
ATOM 1026 N N . ASP A 1 125 ? 10.308 9.141 -22.339 1.00 86.62 125 ASP A N 1
ATOM 1027 C CA . ASP A 1 125 ? 10.544 8.004 -23.233 1.00 86.62 125 ASP A CA 1
ATOM 1028 C C . ASP A 1 125 ? 11.805 7.221 -22.846 1.00 86.62 125 ASP A C 1
ATOM 1030 O O . ASP A 1 125 ? 12.004 6.086 -23.274 1.00 86.62 125 ASP A O 1
ATOM 1034 N N . HIS A 1 126 ? 12.645 7.788 -21.974 1.00 93.38 126 HIS A N 1
ATOM 1035 C CA . HIS A 1 126 ? 13.861 7.130 -21.519 1.00 93.38 126 HIS A CA 1
ATOM 1036 C C . HIS A 1 126 ? 13.574 6.201 -20.330 1.00 93.38 126 HIS A C 1
ATOM 1038 O O . HIS A 1 126 ? 13.483 6.643 -19.183 1.00 93.38 126 HIS A O 1
ATOM 1044 N N . LEU A 1 127 ? 13.440 4.903 -20.606 1.00 95.06 127 LEU A N 1
ATOM 1045 C CA . LEU A 1 127 ? 13.305 3.848 -19.600 1.00 95.06 127 LEU A CA 1
ATOM 1046 C C . LEU A 1 127 ? 14.643 3.602 -18.881 1.00 95.06 127 LEU A C 1
ATOM 1048 O O . LEU A 1 127 ? 15.604 3.167 -19.504 1.00 95.06 127 LEU A O 1
ATOM 1052 N N . ILE A 1 128 ? 14.686 3.806 -17.563 1.00 96.31 128 ILE A N 1
ATOM 1053 C CA . ILE A 1 128 ? 15.919 3.683 -16.764 1.00 96.31 128 ILE A CA 1
ATOM 1054 C C . ILE A 1 128 ? 15.979 2.394 -15.930 1.00 96.31 128 ILE A C 1
ATOM 1056 O O . ILE A 1 128 ? 17.067 1.917 -15.597 1.00 96.31 128 ILE A O 1
ATOM 1060 N N . ALA A 1 129 ? 14.829 1.808 -15.578 1.00 97.19 129 ALA A N 1
ATOM 1061 C CA . ALA A 1 129 ? 14.754 0.562 -14.812 1.00 97.19 129 ALA A CA 1
ATOM 1062 C C . ALA A 1 129 ? 13.374 -0.108 -14.905 1.00 97.19 129 ALA A C 1
ATOM 1064 O O . ALA A 1 129 ? 12.372 0.529 -15.240 1.00 97.19 129 ALA A O 1
ATOM 1065 N N . ARG A 1 130 ? 13.311 -1.388 -14.518 1.00 97.44 130 ARG A N 1
ATOM 1066 C CA . ARG A 1 130 ? 12.059 -2.120 -14.268 1.00 97.44 130 ARG A CA 1
ATOM 1067 C C . ARG A 1 130 ? 12.053 -2.727 -12.870 1.00 97.44 130 ARG A C 1
ATOM 1069 O O . ARG A 1 130 ? 13.098 -3.060 -12.302 1.00 97.44 130 ARG A O 1
ATOM 1076 N N . GLY A 1 131 ? 10.864 -2.893 -12.306 1.00 96.19 131 GLY A N 1
ATOM 1077 C CA . GLY A 1 131 ? 10.714 -3.483 -10.981 1.00 96.19 131 GLY A CA 1
ATOM 1078 C C . GLY A 1 131 ? 9.276 -3.792 -10.605 1.00 96.19 131 GLY A C 1
ATOM 1079 O O . GLY A 1 131 ? 8.371 -3.657 -11.420 1.00 96.19 131 GLY A O 1
ATOM 1080 N N . TYR A 1 132 ? 9.060 -4.195 -9.357 1.00 95.19 132 TYR A N 1
ATOM 1081 C CA . TYR A 1 132 ? 7.730 -4.405 -8.786 1.00 95.19 132 TYR A CA 1
ATOM 1082 C C . TYR A 1 132 ? 7.340 -3.242 -7.883 1.00 95.19 132 TYR A C 1
ATOM 1084 O O . TYR A 1 132 ? 8.082 -2.892 -6.962 1.00 95.19 132 TYR A O 1
ATOM 1092 N N . LEU A 1 133 ? 6.166 -2.655 -8.119 1.00 94.50 133 LEU A N 1
ATOM 1093 C CA . LEU A 1 133 ? 5.642 -1.589 -7.270 1.00 94.50 133 LEU A CA 1
ATOM 1094 C C . LEU A 1 133 ? 5.305 -2.146 -5.882 1.00 94.50 133 LEU A C 1
ATOM 1096 O O . LEU A 1 133 ? 4.455 -3.021 -5.760 1.00 94.50 133 LEU A O 1
ATOM 1100 N N . LEU A 1 134 ? 5.941 -1.631 -4.833 1.00 94.00 134 LEU A N 1
ATOM 1101 C CA . LEU A 1 134 ? 5.734 -2.101 -3.463 1.00 94.00 134 LEU A CA 1
ATOM 1102 C C . LEU A 1 134 ? 4.627 -1.319 -2.751 1.00 94.00 134 LEU A C 1
ATOM 1104 O O . LEU A 1 134 ? 3.739 -1.904 -2.130 1.00 94.00 134 LEU A O 1
ATOM 1108 N N . GLN A 1 135 ? 4.675 0.011 -2.842 1.00 93.31 135 GLN A N 1
ATOM 1109 C CA . GLN A 1 135 ? 3.748 0.895 -2.137 1.00 93.31 135 GLN A CA 1
ATOM 1110 C C . GLN A 1 135 ? 3.756 2.326 -2.678 1.00 93.31 135 GLN A C 1
ATOM 1112 O O . GLN A 1 135 ? 4.712 2.766 -3.324 1.00 93.31 135 GLN A O 1
ATOM 1117 N N . LEU A 1 136 ? 2.698 3.064 -2.355 1.00 92.12 136 LEU A N 1
ATOM 1118 C CA . LEU A 1 136 ? 2.556 4.501 -2.559 1.00 92.12 136 LEU A CA 1
ATOM 1119 C C . LEU A 1 136 ? 2.944 5.241 -1.270 1.00 92.12 136 LEU A C 1
ATOM 1121 O O . LEU A 1 136 ? 2.410 4.955 -0.200 1.00 92.12 136 LEU A O 1
ATOM 1125 N N . VAL A 1 137 ? 3.841 6.222 -1.368 1.00 90.38 137 VAL A N 1
ATOM 1126 C CA . VAL A 1 137 ? 4.329 7.022 -0.232 1.00 90.38 137 VA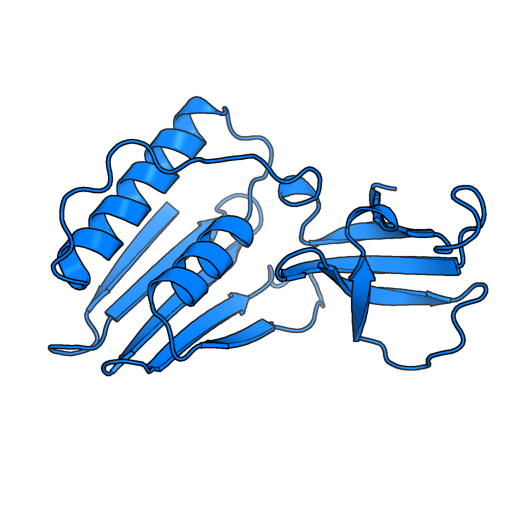L A CA 1
ATOM 1127 C C . VAL A 1 137 ? 4.240 8.503 -0.602 1.00 90.38 137 VAL A C 1
ATOM 1129 O O . VAL A 1 137 ? 5.113 9.043 -1.279 1.00 90.38 137 VAL A O 1
ATOM 1132 N N . GLY A 1 138 ? 3.163 9.173 -0.186 1.00 85.56 138 GLY A N 1
ATOM 1133 C CA . GLY A 1 138 ? 2.933 10.580 -0.530 1.00 85.56 138 GLY A CA 1
ATOM 1134 C C . GLY A 1 138 ? 2.751 10.783 -2.040 1.00 85.56 138 GLY A C 1
ATOM 1135 O O . GLY A 1 138 ? 1.792 10.266 -2.616 1.00 85.56 138 GLY A O 1
ATOM 1136 N N . SER A 1 139 ? 3.654 11.551 -2.659 1.00 88.38 139 SER A N 1
ATOM 1137 C CA . SER A 1 139 ? 3.747 11.792 -4.112 1.00 88.38 139 SER A CA 1
ATOM 1138 C C . SER A 1 139 ? 4.731 10.854 -4.828 1.00 88.38 139 SER A C 1
ATOM 1140 O O . SER A 1 139 ? 4.926 10.950 -6.046 1.00 88.38 139 SER A O 1
ATOM 1142 N N . GLN A 1 140 ? 5.346 9.937 -4.081 1.00 93.50 140 GLN A N 1
ATOM 1143 C CA . GLN A 1 140 ? 6.322 8.970 -4.557 1.00 93.50 140 GLN A CA 1
ATOM 1144 C C . GLN A 1 140 ? 5.771 7.547 -4.475 1.00 93.50 140 GLN A C 1
ATOM 1146 O O . GLN A 1 140 ? 4.752 7.262 -3.843 1.00 93.50 140 GLN A O 1
ATOM 1151 N N . VAL A 1 141 ? 6.486 6.634 -5.110 1.00 94.19 141 VAL A N 1
ATOM 1152 C CA . VAL A 1 141 ? 6.274 5.200 -5.025 1.00 94.19 141 VAL A CA 1
ATOM 1153 C C . VAL A 1 141 ? 7.563 4.509 -4.646 1.00 94.19 141 VAL A C 1
ATOM 1155 O O . VAL A 1 141 ? 8.638 4.947 -5.045 1.00 94.19 141 VAL A O 1
ATOM 1158 N N . GLN A 1 142 ? 7.462 3.422 -3.895 1.00 95.94 142 GLN A N 1
ATOM 1159 C CA . GLN A 1 142 ? 8.595 2.552 -3.622 1.00 95.94 142 GLN A CA 1
ATOM 1160 C C . GLN A 1 142 ? 8.541 1.344 -4.557 1.00 95.94 142 GLN A C 1
ATOM 1162 O O . GLN A 1 142 ? 7.494 0.711 -4.689 1.00 95.94 142 GLN A O 1
ATOM 1167 N N . VAL A 1 143 ? 9.659 1.020 -5.200 1.00 96.56 143 VAL A N 1
ATOM 1168 C CA . VAL A 1 143 ? 9.764 -0.062 -6.186 1.00 96.56 143 VAL A CA 1
ATOM 1169 C C . VAL A 1 143 ? 10.913 -0.991 -5.808 1.00 96.56 143 VAL A C 1
ATOM 1171 O O . VAL A 1 143 ? 11.984 -0.528 -5.411 1.00 96.56 143 VAL A O 1
ATOM 1174 N N . HIS A 1 144 ? 10.691 -2.298 -5.948 1.00 96.31 144 HIS A N 1
ATOM 1175 C CA . HIS A 1 144 ? 11.738 -3.314 -5.910 1.00 96.31 144 HIS A CA 1
ATOM 1176 C C . HIS A 1 144 ? 12.313 -3.512 -7.316 1.00 96.31 144 HIS A C 1
ATOM 1178 O O . HIS A 1 144 ? 11.650 -4.080 -8.182 1.00 96.31 144 HIS A O 1
ATOM 1184 N N . ILE A 1 145 ? 13.527 -3.028 -7.547 1.00 97.12 145 ILE A N 1
ATOM 1185 C CA . ILE A 1 145 ? 14.220 -3.033 -8.834 1.00 97.12 145 ILE A CA 1
ATOM 1186 C C . ILE A 1 145 ? 14.683 -4.441 -9.186 1.00 97.12 145 ILE A C 1
ATOM 1188 O O . ILE A 1 145 ? 15.469 -5.049 -8.456 1.00 97.12 145 ILE A O 1
ATOM 1192 N N . THR A 1 146 ? 14.230 -4.922 -10.341 1.00 95.62 146 THR A N 1
ATOM 1193 C CA . THR A 1 146 ? 14.594 -6.230 -10.896 1.00 95.62 146 THR A CA 1
ATOM 1194 C C . THR A 1 146 ? 15.511 -6.119 -12.104 1.00 95.62 146 THR A C 1
ATOM 1196 O O . THR A 1 146 ? 16.261 -7.048 -12.370 1.00 95.62 146 THR A O 1
ATOM 1199 N N . GLU A 1 147 ? 15.479 -4.993 -12.816 1.00 96.12 147 GLU A N 1
ATOM 1200 C CA . GLU A 1 147 ? 16.282 -4.754 -14.015 1.00 96.12 147 GLU A CA 1
ATOM 1201 C C . GLU A 1 147 ? 16.753 -3.298 -14.033 1.00 96.12 147 GLU A C 1
ATOM 1203 O O . GLU A 1 147 ? 15.965 -2.386 -13.759 1.00 96.12 147 GLU A O 1
ATOM 1208 N N . ARG A 1 148 ? 18.037 -3.080 -14.330 1.00 96.38 148 ARG A N 1
ATOM 1209 C CA . ARG A 1 148 ? 18.660 -1.753 -14.422 1.00 96.38 148 ARG A CA 1
ATOM 1210 C C . ARG A 1 148 ? 19.153 -1.554 -15.844 1.00 96.38 148 ARG A C 1
ATOM 1212 O O . ARG A 1 148 ? 19.888 -2.401 -16.337 1.00 96.38 148 ARG A O 1
ATOM 1219 N N . LEU A 1 149 ? 18.735 -0.453 -16.458 1.00 94.31 149 LEU A N 1
ATOM 1220 C CA . LEU A 1 149 ? 19.169 -0.060 -17.797 1.00 94.31 149 LEU A CA 1
ATOM 1221 C C . LEU A 1 149 ? 20.131 1.124 -17.693 1.00 94.31 149 LEU A C 1
ATOM 1223 O O . LEU A 1 149 ? 21.264 1.028 -18.139 1.00 94.31 149 LEU A O 1
ATOM 1227 N N . ASP A 1 150 ? 19.700 2.183 -17.003 1.00 92.94 150 ASP A N 1
ATOM 1228 C CA . ASP A 1 150 ? 20.495 3.397 -16.750 1.00 92.94 150 ASP A CA 1
ATOM 1229 C C . ASP A 1 150 ? 20.305 3.921 -15.307 1.00 92.94 150 ASP A C 1
ATOM 1231 O O . ASP A 1 150 ? 20.492 5.089 -14.967 1.00 92.94 150 ASP A O 1
ATOM 1235 N N . LEU A 1 151 ? 19.869 3.042 -14.399 1.00 92.75 151 LEU A N 1
ATOM 1236 C CA . LEU A 1 151 ? 19.724 3.380 -12.987 1.00 92.75 151 LEU A CA 1
ATOM 1237 C C . LEU A 1 151 ? 21.033 3.118 -12.237 1.00 92.75 151 LEU A C 1
ATOM 1239 O O . LEU A 1 151 ? 21.335 1.980 -11.880 1.00 92.75 151 LEU A O 1
ATOM 1243 N N . GLN A 1 152 ? 21.749 4.196 -11.926 1.00 90.56 152 GLN A N 1
ATOM 1244 C CA . GLN A 1 152 ? 23.066 4.147 -11.278 1.00 90.56 152 GLN A CA 1
ATOM 1245 C C . GLN A 1 152 ? 23.022 3.676 -9.815 1.00 90.56 152 GLN A C 1
ATOM 1247 O O . GLN A 1 152 ? 23.943 3.032 -9.320 1.00 90.56 152 GLN A O 1
ATOM 1252 N N . ASN A 1 153 ? 21.941 3.975 -9.089 1.00 92.31 153 ASN A N 1
ATOM 1253 C CA . ASN A 1 153 ? 21.836 3.598 -7.681 1.00 92.31 153 ASN A CA 1
ATOM 1254 C C . ASN A 1 153 ? 21.662 2.067 -7.533 1.00 92.31 153 ASN A C 1
ATOM 1256 O O . ASN A 1 153 ? 20.676 1.509 -8.033 1.00 92.31 153 ASN A O 1
ATOM 1260 N N . PRO A 1 154 ? 22.550 1.372 -6.795 1.00 92.56 154 PRO A N 1
ATOM 1261 C CA . PRO A 1 154 ? 22.523 -0.085 -6.699 1.00 92.56 154 PRO A CA 1
ATOM 1262 C C . PRO A 1 154 ? 21.417 -0.620 -5.779 1.00 92.56 154 PRO A C 1
ATOM 1264 O O . PRO A 1 154 ? 21.088 -1.806 -5.853 1.00 92.56 154 PRO A O 1
ATOM 1267 N N . LYS A 1 155 ? 20.790 0.211 -4.931 1.00 94.81 155 LYS A N 1
ATOM 1268 C CA . LYS A 1 155 ? 19.778 -0.247 -3.960 1.00 94.81 155 LYS A CA 1
ATOM 1269 C C . LYS A 1 155 ? 18.648 -1.015 -4.653 1.00 94.81 155 LYS A C 1
ATOM 1271 O O . LYS A 1 155 ? 18.096 -0.565 -5.652 1.00 94.81 155 LYS A O 1
ATOM 1276 N N . LYS A 1 156 ? 18.276 -2.185 -4.124 1.00 94.00 156 LYS A N 1
ATOM 1277 C CA . LYS A 1 156 ? 17.158 -2.975 -4.678 1.00 94.00 156 LYS A CA 1
ATOM 1278 C C . LYS A 1 156 ? 15.807 -2.315 -4.441 1.00 94.00 156 LYS A C 1
ATOM 1280 O O . LYS A 1 156 ? 14.913 -2.482 -5.253 1.00 94.00 156 LYS A O 1
ATOM 1285 N N . ILE A 1 157 ? 15.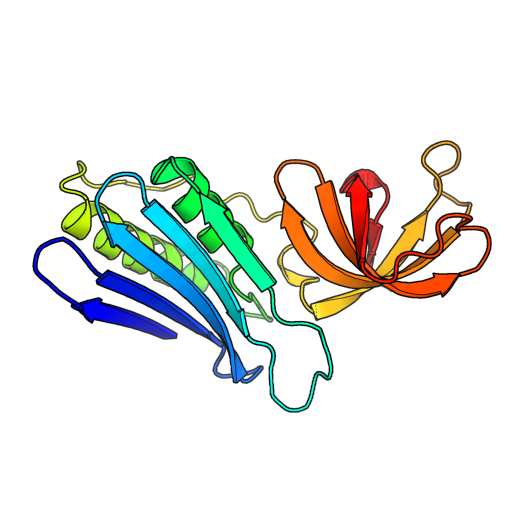649 -1.571 -3.353 1.00 95.56 157 ILE A N 1
ATOM 1286 C CA . ILE A 1 157 ? 14.405 -0.874 -3.031 1.00 95.56 157 ILE A CA 1
ATOM 1287 C C . ILE A 1 157 ? 14.668 0.624 -3.100 1.00 95.56 157 ILE A C 1
ATOM 1289 O O . ILE A 1 157 ? 15.544 1.132 -2.399 1.00 95.56 157 ILE A O 1
ATOM 1293 N N . GLN A 1 158 ? 13.926 1.327 -3.953 1.00 95.31 158 GLN A N 1
ATOM 1294 C CA . GLN A 1 158 ? 14.126 2.755 -4.202 1.00 95.31 158 GLN A CA 1
ATOM 1295 C C . GLN A 1 158 ? 12.798 3.496 -4.347 1.00 95.31 158 GLN A C 1
ATOM 1297 O O . GLN A 1 158 ? 11.771 2.892 -4.660 1.00 95.31 158 GLN A O 1
ATOM 1302 N N . LYS A 1 159 ? 12.826 4.809 -4.093 1.00 95.44 159 LYS A N 1
ATOM 1303 C CA . LYS A 1 159 ? 11.671 5.697 -4.244 1.00 95.44 159 LYS A CA 1
ATOM 1304 C C . LYS A 1 159 ? 11.760 6.470 -5.557 1.00 95.44 159 LYS A C 1
ATOM 1306 O O . LYS A 1 159 ? 12.805 7.034 -5.865 1.00 95.44 159 LYS A O 1
ATOM 1311 N N . PHE A 1 160 ? 10.646 6.554 -6.274 1.00 94.81 160 PHE A N 1
ATOM 1312 C CA . PHE A 1 160 ? 10.515 7.310 -7.519 1.00 94.81 160 PHE A CA 1
ATOM 1313 C C . PHE A 1 160 ? 9.276 8.203 -7.471 1.00 94.81 160 PHE A C 1
ATOM 1315 O O . PHE A 1 160 ? 8.301 7.850 -6.808 1.00 94.81 160 PHE A O 1
ATOM 1322 N N . PRO A 1 161 ? 9.268 9.354 -8.157 1.00 93.50 161 PRO A N 1
ATOM 1323 C CA . PRO A 1 161 ? 8.045 10.118 -8.368 1.00 93.50 161 PRO A CA 1
ATOM 1324 C C . PRO A 1 161 ? 6.934 9.275 -9.011 1.00 93.50 161 PRO A C 1
ATOM 1326 O O . PRO A 1 161 ? 7.171 8.480 -9.915 1.00 93.50 161 PRO A O 1
ATOM 1329 N N . THR A 1 162 ? 5.689 9.470 -8.579 1.00 92.00 162 THR A N 1
ATOM 1330 C CA . THR A 1 162 ? 4.527 8.755 -9.149 1.00 92.00 162 THR A CA 1
ATOM 1331 C C . THR A 1 162 ? 4.335 8.992 -10.651 1.00 92.00 162 THR A C 1
ATOM 1333 O O . THR A 1 162 ? 3.783 8.133 -11.336 1.00 92.00 162 THR A O 1
ATOM 1336 N N . ASN A 1 163 ? 4.773 10.135 -11.180 1.00 90.88 163 ASN A N 1
ATOM 1337 C CA . ASN A 1 163 ? 4.675 10.486 -12.600 1.00 90.88 163 ASN A CA 1
ATOM 1338 C C . ASN A 1 163 ? 5.770 9.855 -13.476 1.00 90.88 163 ASN A C 1
ATOM 1340 O O . ASN A 1 163 ? 5.646 9.916 -14.693 1.00 90.88 163 ASN A O 1
ATOM 1344 N N . SER A 1 164 ? 6.802 9.243 -12.888 1.00 92.56 164 SER A N 1
ATOM 1345 C CA . SER A 1 164 ? 7.880 8.571 -13.625 1.00 92.56 164 SER A CA 1
ATOM 1346 C C . SER A 1 164 ? 7.724 7.048 -13.655 1.00 92.56 164 SER A C 1
ATOM 1348 O O . SER A 1 164 ? 8.611 6.350 -14.137 1.00 92.56 164 SER A O 1
ATOM 1350 N N . VAL A 1 165 ? 6.628 6.513 -13.106 1.00 93.50 165 VAL A N 1
ATOM 1351 C CA . VAL A 1 165 ? 6.389 5.068 -12.989 1.00 93.50 165 VAL A CA 1
ATOM 1352 C C . VAL A 1 165 ? 5.099 4.686 -13.700 1.00 93.50 165 VAL A C 1
ATOM 1354 O O . VAL A 1 165 ? 4.048 5.292 -13.478 1.00 93.50 165 VAL A O 1
ATOM 1357 N N . PHE A 1 166 ? 5.167 3.672 -14.557 1.00 92.25 166 PHE A N 1
ATOM 1358 C CA . PHE A 1 166 ? 4.053 3.228 -15.392 1.00 92.25 166 PHE A CA 1
ATOM 1359 C C . PHE A 1 166 ? 3.934 1.709 -15.361 1.00 92.25 166 PHE A C 1
ATOM 1361 O O . PHE A 1 166 ? 4.915 1.005 -15.145 1.00 92.25 166 PHE A O 1
ATOM 1368 N N . LEU A 1 167 ? 2.716 1.203 -15.535 1.00 90.56 167 LEU A N 1
ATOM 1369 C CA . LEU A 1 167 ? 2.490 -0.229 -15.716 1.00 90.56 167 LEU A CA 1
ATOM 1370 C C . LEU A 1 167 ? 3.180 -0.700 -17.004 1.00 90.56 167 LEU A C 1
ATOM 1372 O O . LEU A 1 167 ? 3.241 0.065 -17.966 1.00 90.56 167 LEU A O 1
ATOM 1376 N N . VAL A 1 168 ? 3.703 -1.929 -16.977 1.00 84.88 168 VAL A N 1
ATOM 1377 C CA . VAL A 1 168 ? 4.139 -2.652 -18.185 1.00 84.88 168 VAL A CA 1
ATOM 1378 C C . VAL A 1 168 ? 2.921 -3.049 -19.005 1.00 84.88 168 VAL A C 1
ATOM 1380 O O . VAL A 1 168 ? 1.926 -3.482 -18.368 1.00 84.88 168 VAL A O 1
#

pLDDT: mean 87.94, std 8.85, range [54.84, 97.44]

Foldseek 3Di:
DWDKDDPDLLWIKIWQADPVFRKIWMWIDPHQQWIKIWIDGRPVQPDDIDIDIGSDLVLSVVQRLLQHADEPDDPVVNQVVVLVVVQVSCVSVVHPRDPDDPPDNQPCSNQAQHKKWFADPVDLPHTAFIFHFHGDDPQKTWTQTDGGDNDPDPDRIDIDGSSRIGHD